Protein AF-A0A7Y4TYB8-F1 (afdb_monomer_lite)

Radius of gyration: 26.68 Å; chains: 1; bounding box: 66×51×52 Å

Sequence (67 aa):
MANNSHATFQKRQKELARQQKQRDKTARRLETKQRKAQTAPRDTGAEDPDIAGIRPGPQPLPEQWDV

Foldseek 3Di:
DDDCPVVVVVVVVVVVVVVVVVVVVVVVVVVVVVVVVPDDPDPPPDDDPVCPPDDPDPDDDDPVPPD

Structure (mmCIF, N/CA/C/O backbone):
data_AF-A0A7Y4TYB8-F1
#
_entry.id   AF-A0A7Y4TYB8-F1
#
loop_
_atom_site.group_PDB
_atom_site.id
_atom_site.type_symbol
_atom_site.label_atom_id
_atom_site.label_alt_id
_atom_site.label_comp_id
_atom_site.label_asym_id
_atom_site.label_entity_id
_atom_site.label_seq_id
_atom_site.pdbx_PDB_ins_code
_atom_site.Cartn_x
_atom_site.Cartn_y
_atom_site.Cartn_z
_atom_site.occupancy
_atom_site.B_iso_or_equiv
_atom_site.auth_seq_id
_atom_site.auth_comp_id
_atom_site.auth_asym_id
_atom_site.auth_atom_id
_atom_site.pdbx_PDB_model_num
ATOM 1 N N . MET A 1 1 ? 31.873 -9.186 -32.981 1.00 45.81 1 MET A N 1
ATOM 2 C CA . MET A 1 1 ? 31.378 -8.527 -31.750 1.00 45.81 1 MET A CA 1
ATOM 3 C C . MET A 1 1 ? 29.859 -8.649 -31.752 1.00 45.81 1 MET A C 1
ATOM 5 O O . MET A 1 1 ? 29.250 -8.167 -32.694 1.00 45.81 1 MET A O 1
ATOM 9 N N . ALA A 1 2 ? 29.254 -9.380 -30.811 1.00 62.78 2 ALA A N 1
ATOM 10 C CA . ALA A 1 2 ? 27.804 -9.610 -30.805 1.00 62.78 2 ALA A CA 1
ATOM 11 C C . ALA A 1 2 ? 27.046 -8.397 -30.228 1.00 62.78 2 ALA A C 1
ATOM 13 O O . ALA A 1 2 ? 27.413 -7.862 -29.180 1.00 62.78 2 ALA A O 1
ATOM 14 N N . ASN A 1 3 ? 25.991 -7.962 -30.917 1.00 65.38 3 ASN A N 1
ATOM 15 C CA . ASN A 1 3 ? 25.239 -6.741 -30.619 1.00 65.38 3 ASN A CA 1
ATOM 16 C C . ASN A 1 3 ? 24.271 -6.953 -29.437 1.00 65.38 3 ASN A C 1
ATOM 18 O O . ASN A 1 3 ? 23.085 -7.207 -29.618 1.00 65.38 3 ASN A O 1
ATOM 22 N N . ASN A 1 4 ? 24.770 -6.828 -28.205 1.00 65.19 4 ASN A N 1
ATOM 23 C CA . ASN A 1 4 ? 24.004 -7.042 -26.964 1.00 65.19 4 ASN A CA 1
ATOM 24 C C . ASN A 1 4 ? 23.078 -5.863 -26.558 1.00 65.19 4 ASN A C 1
ATOM 26 O O . ASN A 1 4 ? 22.602 -5.813 -25.421 1.00 65.19 4 ASN A O 1
ATOM 30 N N . SER A 1 5 ? 22.816 -4.898 -27.448 1.00 70.00 5 SER A N 1
ATOM 31 C CA . SER A 1 5 ? 22.082 -3.651 -27.148 1.00 70.00 5 SER A CA 1
ATOM 32 C C . SER A 1 5 ? 20.604 -3.865 -26.797 1.00 70.00 5 SER A C 1
ATOM 34 O O . SER A 1 5 ? 20.042 -3.153 -25.966 1.00 70.00 5 SER A O 1
ATOM 36 N N . HIS A 1 6 ? 19.968 -4.882 -27.376 1.00 71.44 6 HIS A N 1
ATOM 37 C CA . HIS A 1 6 ? 18.570 -5.202 -27.086 1.00 71.44 6 HIS A CA 1
ATOM 38 C C . HIS A 1 6 ? 18.388 -5.717 -25.647 1.00 71.44 6 HIS A C 1
ATOM 40 O O . HIS A 1 6 ? 17.470 -5.307 -24.936 1.00 71.44 6 HIS A O 1
ATOM 46 N N . ALA A 1 7 ? 19.321 -6.547 -25.167 1.00 79.56 7 ALA A N 1
ATOM 47 C CA . ALA A 1 7 ? 19.286 -7.082 -23.808 1.00 79.56 7 ALA A CA 1
ATOM 48 C C . ALA A 1 7 ? 19.492 -5.990 -22.742 1.00 79.56 7 ALA A C 1
ATOM 50 O O . ALA A 1 7 ? 18.885 -6.044 -21.671 1.00 79.56 7 ALA A O 1
ATOM 51 N N . THR A 1 8 ? 20.328 -4.982 -23.011 1.00 84.69 8 THR A N 1
ATOM 52 C CA . THR A 1 8 ? 20.549 -3.862 -22.080 1.00 84.69 8 THR A CA 1
ATOM 53 C C . THR A 1 8 ? 19.354 -2.912 -22.037 1.00 84.69 8 THR A C 1
ATOM 55 O O . THR A 1 8 ? 18.977 -2.458 -20.954 1.00 84.69 8 THR A O 1
ATOM 58 N N . PHE A 1 9 ? 18.701 -2.671 -23.177 1.00 86.25 9 PHE A N 1
ATOM 59 C CA . PHE A 1 9 ? 17.477 -1.876 -23.248 1.00 86.25 9 PHE A CA 1
ATOM 60 C C . PHE A 1 9 ? 16.327 -2.517 -22.461 1.00 86.25 9 PHE A C 1
ATOM 62 O O . PHE A 1 9 ? 15.723 -1.865 -21.608 1.00 86.25 9 PHE A O 1
ATOM 69 N N . GLN A 1 10 ? 16.090 -3.818 -22.649 1.00 90.75 10 GLN A N 1
ATOM 70 C CA . GLN A 1 10 ? 15.061 -4.544 -21.899 1.00 90.75 10 GLN A CA 1
ATOM 71 C C . GLN A 1 10 ? 15.323 -4.546 -20.385 1.00 90.75 10 GLN A C 1
ATOM 73 O O . GLN A 1 10 ? 14.397 -4.368 -19.590 1.00 90.75 10 GLN A O 1
ATOM 78 N N . LYS A 1 11 ? 16.586 -4.697 -19.957 1.00 92.81 11 LYS A N 1
ATOM 79 C CA . LYS A 1 11 ? 16.964 -4.599 -18.535 1.00 92.81 11 LYS A CA 1
ATOM 80 C C . LYS A 1 11 ? 16.622 -3.226 -17.956 1.00 92.81 11 LYS A C 1
ATOM 82 O O . LYS A 1 11 ? 16.050 -3.165 -16.870 1.00 92.81 11 LYS A O 1
ATOM 87 N N . ARG A 1 12 ? 16.914 -2.149 -18.694 1.00 92.50 12 ARG A N 1
ATOM 88 C CA . ARG A 1 12 ? 16.572 -0.774 -18.299 1.00 92.50 12 ARG A CA 1
ATOM 89 C C . ARG A 1 12 ? 15.060 -0.577 -18.190 1.00 92.50 12 ARG A C 1
ATOM 91 O O . ARG A 1 12 ? 14.592 -0.050 -17.191 1.00 92.50 12 ARG A O 1
ATOM 98 N N . GLN A 1 13 ? 14.282 -1.049 -19.163 1.00 94.62 13 GLN A N 1
ATOM 99 C CA . GLN A 1 13 ? 12.818 -0.954 -19.104 1.00 94.62 13 GLN A CA 1
ATOM 100 C C . GLN A 1 13 ? 12.234 -1.697 -17.895 1.00 94.62 13 GLN A C 1
ATOM 102 O O . GLN A 1 13 ? 11.382 -1.162 -17.187 1.00 94.62 13 GLN A O 1
ATOM 107 N N . LYS A 1 14 ? 12.724 -2.911 -17.611 1.00 96.19 14 LYS A N 1
ATOM 108 C CA . LYS A 1 14 ? 12.296 -3.698 -16.445 1.00 96.19 14 LYS A CA 1
ATOM 109 C C . LYS A 1 14 ? 12.622 -3.000 -15.124 1.00 96.19 14 LYS A C 1
ATOM 111 O O . LYS A 1 14 ? 11.847 -3.078 -14.171 1.00 96.19 14 LYS A O 1
ATOM 116 N N . GLU A 1 15 ? 13.775 -2.350 -15.057 1.00 96.50 15 GLU A N 1
ATOM 117 C CA . GLU A 1 15 ? 14.225 -1.608 -13.886 1.00 96.50 15 GLU A CA 1
ATOM 118 C C . GLU A 1 15 ? 13.379 -0.345 -13.659 1.00 96.50 15 GLU A C 1
ATOM 120 O O . GLU A 1 15 ? 12.844 -0.176 -12.561 1.00 96.50 15 GLU A O 1
ATOM 125 N N . LEU A 1 16 ? 13.104 0.432 -14.711 1.00 96.81 16 LEU A N 1
ATOM 126 C CA . LEU A 1 16 ? 12.160 1.555 -14.670 1.00 96.81 16 LEU A CA 1
ATOM 127 C C . LEU A 1 16 ? 10.760 1.122 -14.214 1.00 96.81 16 LEU A C 1
ATOM 129 O O . LEU A 1 16 ? 10.192 1.737 -13.312 1.00 96.81 16 LEU A O 1
ATOM 133 N N . ALA A 1 17 ? 10.225 0.028 -14.766 1.00 97.38 17 ALA A N 1
ATOM 134 C CA . ALA A 1 17 ? 8.915 -0.498 -14.379 1.00 97.38 17 ALA A CA 1
ATOM 135 C C . ALA A 1 17 ? 8.872 -0.927 -12.901 1.00 97.38 17 ALA A C 1
ATOM 137 O O . ALA A 1 17 ? 7.876 -0.713 -12.205 1.00 97.38 17 ALA A O 1
ATOM 138 N N . ARG A 1 18 ? 9.965 -1.507 -12.383 1.00 97.56 18 ARG A N 1
ATOM 139 C CA . ARG A 1 18 ? 10.079 -1.858 -10.960 1.00 97.56 18 ARG A CA 1
ATOM 140 C C . ARG A 1 18 ? 10.085 -0.609 -10.081 1.00 97.56 18 ARG A C 1
ATOM 142 O O . ARG A 1 18 ? 9.376 -0.595 -9.075 1.00 97.56 18 ARG A O 1
ATOM 149 N N . GLN A 1 19 ? 10.842 0.422 -10.461 1.00 97.50 19 GLN A N 1
ATOM 150 C CA . GLN A 1 19 ? 10.875 1.690 -9.731 1.00 97.50 19 GLN A CA 1
ATOM 151 C C . GLN A 1 19 ? 9.500 2.372 -9.721 1.00 97.50 19 GLN A C 1
ATOM 153 O O . GLN A 1 19 ? 9.042 2.788 -8.659 1.00 97.50 19 GLN A O 1
ATOM 158 N N . GLN A 1 20 ? 8.820 2.444 -10.870 1.00 97.12 20 GLN A N 1
ATOM 159 C CA . GLN A 1 20 ? 7.469 3.008 -10.984 1.00 97.12 20 GLN A CA 1
ATOM 160 C C . GLN A 1 20 ? 6.486 2.272 -10.069 1.00 97.12 20 GLN A C 1
ATOM 162 O O . GLN A 1 20 ? 5.912 2.881 -9.171 1.00 97.12 20 GLN A O 1
ATOM 167 N N . LYS A 1 21 ? 6.417 0.937 -10.165 1.00 97.69 21 LYS A N 1
ATOM 168 C CA . LYS A 1 21 ? 5.549 0.121 -9.301 1.00 97.69 21 LYS A CA 1
ATOM 169 C C . LYS A 1 21 ? 5.832 0.329 -7.811 1.00 97.69 21 LYS A C 1
ATOM 171 O O . LYS A 1 21 ? 4.912 0.292 -6.992 1.00 97.69 21 LYS A O 1
ATOM 176 N N . GLN A 1 22 ? 7.098 0.507 -7.434 1.00 97.50 22 GLN A N 1
ATOM 177 C CA . GLN A 1 22 ? 7.464 0.778 -6.047 1.00 97.50 22 GLN A CA 1
ATOM 178 C C . GLN A 1 22 ? 6.968 2.156 -5.597 1.00 97.50 22 GLN A C 1
ATOM 180 O O . GLN A 1 22 ? 6.360 2.233 -4.530 1.00 97.50 22 GLN A O 1
ATOM 185 N N . ARG A 1 23 ? 7.158 3.199 -6.417 1.00 97.44 23 ARG A N 1
ATOM 186 C CA . ARG A 1 23 ? 6.649 4.558 -6.159 1.00 97.44 23 ARG A CA 1
ATOM 187 C C . ARG A 1 23 ? 5.126 4.573 -6.023 1.00 97.44 23 ARG A C 1
ATOM 189 O O . ARG A 1 23 ? 4.613 5.098 -5.035 1.00 97.44 23 ARG A O 1
ATOM 196 N N . ASP A 1 24 ? 4.416 3.901 -6.923 1.00 97.44 24 ASP A N 1
ATOM 197 C CA . ASP A 1 24 ? 2.951 3.818 -6.891 1.00 97.44 24 ASP A CA 1
ATOM 198 C C . ASP A 1 24 ? 2.464 3.090 -5.636 1.00 97.44 24 ASP A C 1
ATOM 200 O O . ASP A 1 24 ? 1.535 3.524 -4.953 1.00 97.44 24 ASP A O 1
ATOM 204 N N . LYS A 1 25 ? 3.137 1.995 -5.260 1.00 98.00 25 LYS A N 1
ATOM 205 C CA . LYS A 1 25 ? 2.816 1.258 -4.034 1.00 98.00 25 LYS A CA 1
ATOM 206 C C . LYS A 1 25 ? 3.049 2.113 -2.791 1.00 98.00 25 LYS A C 1
ATOM 208 O O . LYS A 1 25 ? 2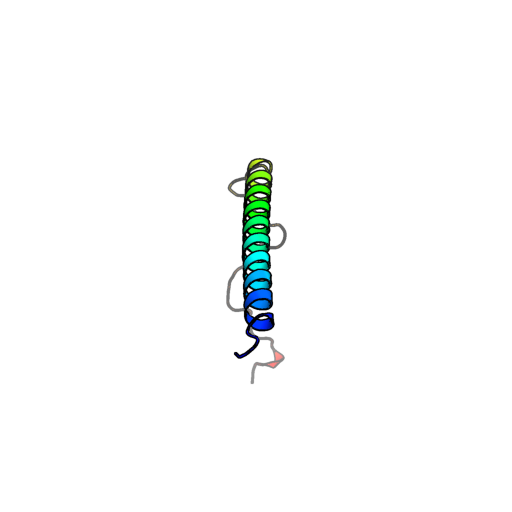.255 2.036 -1.852 1.00 98.00 25 LYS A O 1
ATOM 213 N N . THR A 1 26 ? 4.122 2.902 -2.754 1.00 97.25 26 THR A N 1
ATOM 214 C CA . THR A 1 26 ? 4.376 3.822 -1.639 1.00 97.25 26 THR A CA 1
ATOM 215 C C . THR A 1 26 ? 3.346 4.944 -1.588 1.00 97.25 26 THR A C 1
ATOM 217 O O . THR A 1 26 ? 2.823 5.207 -0.508 1.00 97.25 26 THR A O 1
ATOM 220 N N . ALA A 1 27 ? 2.973 5.521 -2.733 1.00 97.19 27 ALA A N 1
ATOM 221 C CA . ALA A 1 27 ? 1.939 6.548 -2.821 1.00 97.19 27 ALA A CA 1
ATOM 222 C C . ALA A 1 27 ? 0.586 6.017 -2.320 1.00 97.19 27 ALA A C 1
ATOM 224 O O . ALA A 1 27 ? 0.002 6.592 -1.405 1.00 97.19 27 ALA A O 1
ATOM 225 N N . ARG A 1 28 ? 0.155 4.839 -2.793 1.00 97.31 28 ARG A N 1
ATOM 226 C CA . ARG A 1 28 ? -1.088 4.190 -2.344 1.00 97.31 28 ARG A CA 1
ATOM 227 C C . ARG A 1 28 ? -1.091 3.883 -0.845 1.00 97.31 28 ARG A C 1
ATOM 229 O O . ARG A 1 28 ? -2.124 3.991 -0.185 1.00 97.31 28 ARG A O 1
ATOM 236 N N . ARG A 1 29 ? 0.054 3.481 -0.282 1.00 96.38 29 ARG A N 1
ATOM 237 C CA . ARG A 1 29 ? 0.193 3.250 1.167 1.00 96.38 29 ARG A CA 1
ATOM 238 C C . ARG A 1 29 ? 0.033 4.545 1.959 1.00 96.38 29 ARG A C 1
ATOM 240 O O . ARG A 1 29 ? -0.659 4.528 2.974 1.00 96.38 29 ARG A O 1
ATOM 247 N N . LEU A 1 30 ? 0.651 5.637 1.506 1.00 96.44 30 LEU A N 1
ATOM 248 C CA . LEU A 1 30 ? 0.515 6.951 2.136 1.00 96.44 30 LEU A CA 1
ATOM 249 C C . LEU A 1 30 ? -0.929 7.451 2.062 1.00 96.44 30 LEU A C 1
ATOM 251 O O . LEU A 1 30 ? -1.476 7.828 3.092 1.00 96.44 30 LEU A O 1
ATOM 255 N N . GLU A 1 31 ? -1.570 7.346 0.898 1.00 94.75 31 GLU A N 1
ATOM 256 C CA . GLU A 1 31 ? -2.978 7.707 0.713 1.00 94.75 31 GLU A CA 1
ATOM 257 C C . GLU A 1 31 ? -3.892 6.888 1.637 1.00 94.75 31 GLU A C 1
ATOM 259 O O . GLU A 1 31 ? -4.724 7.439 2.351 1.00 94.75 31 GLU A O 1
ATOM 264 N N . THR A 1 32 ? -3.693 5.567 1.708 1.00 93.81 32 THR A N 1
ATOM 265 C CA . THR A 1 32 ? -4.479 4.698 2.600 1.00 93.81 32 THR A CA 1
ATOM 266 C C . THR A 1 32 ? -4.268 5.074 4.067 1.00 93.81 32 THR A C 1
ATOM 268 O O . THR A 1 32 ? -5.220 5.077 4.844 1.00 93.81 32 THR A O 1
ATOM 271 N N . LYS A 1 33 ? -3.031 5.399 4.467 1.00 93.69 33 LYS A N 1
ATOM 272 C CA . LYS A 1 33 ? -2.719 5.840 5.833 1.00 93.69 33 LYS A CA 1
ATOM 273 C C . LYS A 1 33 ? -3.395 7.175 6.150 1.00 93.69 33 LYS A C 1
ATOM 275 O O . LYS A 1 33 ? -3.975 7.302 7.222 1.00 93.69 33 LYS A O 1
ATOM 280 N N . GLN A 1 34 ? -3.357 8.133 5.225 1.00 93.62 34 GLN A N 1
ATOM 281 C CA . GLN A 1 34 ? -4.040 9.419 5.368 1.00 93.62 34 GLN A CA 1
ATOM 282 C C . GLN A 1 34 ? -5.555 9.234 5.465 1.00 93.62 34 GLN A C 1
ATOM 284 O O . GLN A 1 34 ? -6.163 9.745 6.397 1.00 93.62 34 GLN A O 1
ATOM 289 N N . ARG A 1 35 ? -6.152 8.427 4.581 1.00 90.81 35 ARG A N 1
ATOM 290 C CA . ARG A 1 35 ? -7.587 8.121 4.607 1.00 90.81 35 ARG A CA 1
ATOM 291 C C . ARG A 1 35 ? -8.005 7.492 5.935 1.00 90.81 35 ARG A C 1
ATOM 293 O O . ARG A 1 35 ? -8.993 7.915 6.522 1.00 90.81 35 ARG A O 1
ATOM 300 N N . LYS A 1 36 ? -7.231 6.524 6.438 1.00 88.50 36 LYS A N 1
ATOM 301 C CA . LYS A 1 36 ? -7.466 5.907 7.754 1.00 88.50 36 LYS A CA 1
ATOM 302 C C . LYS A 1 36 ? -7.331 6.898 8.911 1.00 88.50 36 LYS A C 1
ATOM 304 O O . LYS A 1 36 ? -8.058 6.755 9.877 1.00 88.50 36 LYS A O 1
ATOM 309 N N . ALA A 1 37 ? -6.416 7.864 8.825 1.00 88.62 37 ALA A N 1
ATOM 310 C CA . ALA A 1 37 ? -6.248 8.892 9.852 1.00 88.62 37 ALA A CA 1
ATOM 311 C C . ALA A 1 37 ? -7.356 9.962 9.816 1.00 88.62 37 ALA 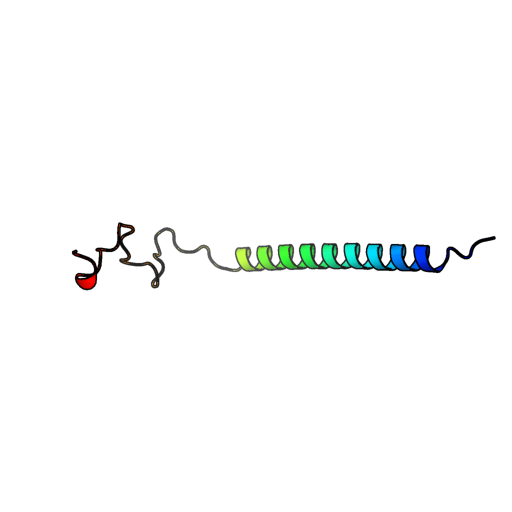A C 1
ATOM 313 O O . ALA A 1 37 ? -7.693 10.514 10.854 1.00 88.62 37 ALA A O 1
ATOM 314 N N . GLN A 1 38 ? -7.901 10.262 8.633 1.00 89.75 38 GLN A N 1
ATOM 315 C CA . GLN A 1 38 ? -9.016 11.202 8.456 1.00 89.75 38 GLN A CA 1
ATOM 316 C C . GLN A 1 38 ? -10.375 10.579 8.786 1.00 89.75 38 GLN A C 1
ATOM 318 O O . GLN A 1 38 ? -11.298 11.285 9.178 1.00 89.75 38 GLN A O 1
ATOM 323 N N . THR A 1 39 ? -10.513 9.267 8.602 1.00 85.12 39 THR A N 1
ATOM 324 C CA . THR A 1 39 ? -11.735 8.549 8.969 1.00 85.12 39 THR A CA 1
ATOM 325 C C . THR A 1 39 ? -11.775 8.416 10.486 1.00 85.12 39 THR A C 1
ATOM 327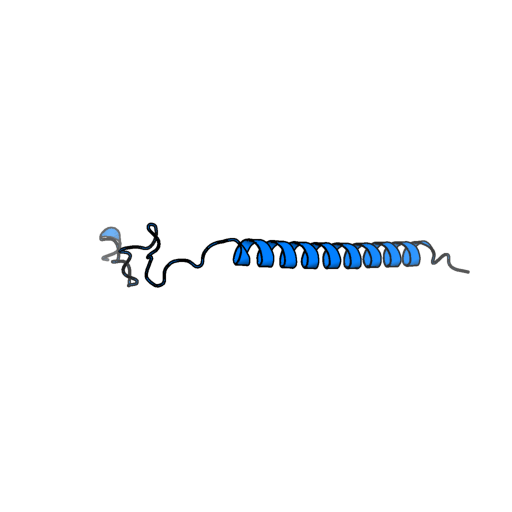 O O . THR A 1 39 ? -10.800 7.964 11.086 1.00 85.12 39 THR A O 1
ATOM 330 N N . ALA A 1 40 ? -12.893 8.800 11.104 1.00 76.19 40 ALA A N 1
ATOM 331 C CA . ALA A 1 40 ?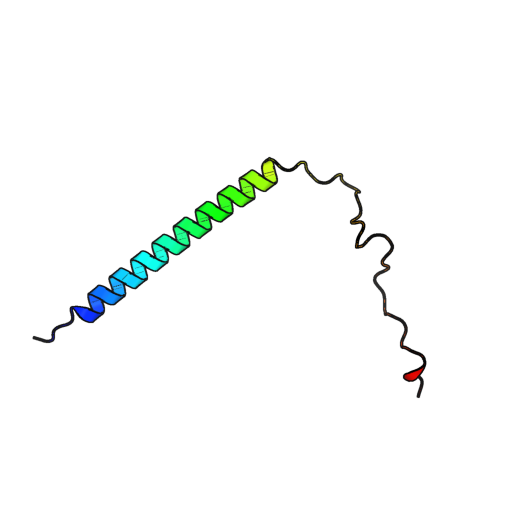 -13.088 8.581 12.530 1.00 76.19 40 ALA A CA 1
ATOM 332 C C . ALA A 1 40 ? -12.923 7.082 12.853 1.00 76.19 40 ALA A C 1
ATOM 334 O O . ALA A 1 40 ? -13.362 6.236 12.063 1.00 76.19 40 ALA A O 1
ATOM 335 N N . PRO A 1 41 ? -12.272 6.724 13.974 1.00 76.81 41 PRO A N 1
ATOM 336 C CA . PRO A 1 41 ? -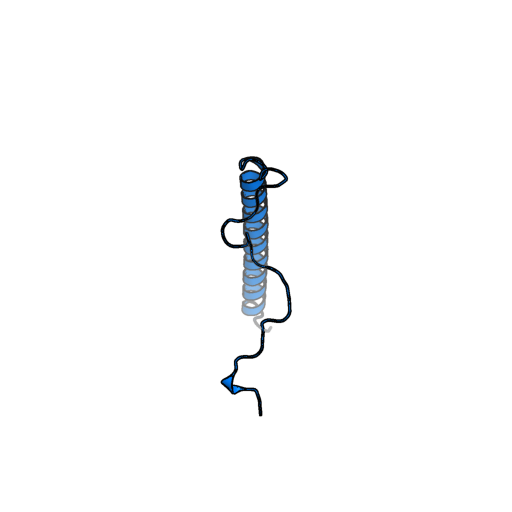12.263 5.341 14.424 1.00 76.81 41 PRO A CA 1
ATOM 337 C C . PRO A 1 41 ? -13.710 4.857 14.551 1.00 76.81 41 PRO A C 1
ATOM 339 O O . PRO A 1 41 ? -14.567 5.587 15.042 1.00 76.81 41 PRO A O 1
ATOM 342 N N . ARG A 1 42 ? -13.992 3.641 14.068 1.00 75.56 42 ARG A N 1
ATOM 343 C CA . ARG A 1 42 ? -15.309 3.028 14.263 1.00 75.56 42 ARG A CA 1
ATOM 344 C C . ARG A 1 42 ? -15.540 2.886 15.764 1.00 75.56 42 ARG A C 1
ATOM 346 O O . ARG A 1 42 ? -14.626 2.447 16.465 1.00 75.56 42 ARG A O 1
ATOM 353 N N . ASP A 1 43 ? -16.729 3.257 16.229 1.00 78.75 43 ASP A N 1
ATOM 354 C CA . ASP A 1 43 ? -17.069 3.159 17.644 1.00 78.75 43 ASP A CA 1
ATOM 355 C C . ASP A 1 43 ? -16.814 1.737 18.143 1.00 78.75 43 ASP A C 1
ATOM 357 O O . ASP A 1 43 ? -17.197 0.746 17.508 1.00 78.75 43 ASP A O 1
ATOM 361 N N . THR A 1 44 ? -16.119 1.634 19.274 1.00 67.62 44 THR A N 1
ATOM 362 C CA . THR A 1 44 ? -15.806 0.361 19.919 1.00 67.62 44 THR A CA 1
ATOM 363 C C . THR A 1 44 ? -17.113 -0.266 20.405 1.00 67.62 44 THR A C 1
ATOM 365 O O . THR A 1 44 ? -17.593 0.071 21.483 1.00 67.62 44 THR A O 1
ATOM 368 N N . GLY A 1 45 ? -17.715 -1.127 19.582 1.00 70.06 45 GLY A N 1
ATOM 369 C CA . GLY A 1 45 ? -19.024 -1.743 19.836 1.00 70.06 45 GLY A CA 1
ATOM 370 C C . GLY A 1 45 ? -20.057 -1.555 18.719 1.00 70.06 45 GLY A C 1
ATOM 371 O O . GLY A 1 45 ? -21.120 -2.160 18.787 1.00 70.06 45 GLY A O 1
ATOM 372 N N . ALA A 1 46 ? -19.762 -0.766 17.680 1.00 76.31 46 ALA A N 1
ATOM 373 C CA . ALA A 1 46 ? -20.634 -0.656 16.513 1.00 76.31 46 ALA A CA 1
ATOM 374 C C . ALA A 1 46 ? -20.550 -1.925 15.649 1.00 76.31 46 ALA A C 1
ATOM 376 O O . ALA A 1 46 ? -19.662 -2.049 14.793 1.00 76.31 46 ALA A O 1
ATOM 377 N N . GLU A 1 47 ? -21.486 -2.849 15.872 1.00 75.50 47 GLU A N 1
ATOM 378 C CA . GLU A 1 47 ? -21.703 -4.026 15.026 1.00 75.50 47 GLU A CA 1
ATOM 379 C C . GLU A 1 47 ? -21.934 -3.612 13.563 1.00 75.50 47 GLU A C 1
ATOM 381 O O . GLU A 1 47 ? -22.408 -2.512 13.259 1.00 75.50 47 GLU A O 1
ATOM 386 N N . ASP A 1 48 ? -21.500 -4.455 12.628 1.00 78.44 48 ASP A N 1
ATOM 387 C CA . ASP A 1 48 ? -21.763 -4.239 11.205 1.00 78.44 48 ASP A CA 1
ATOM 388 C C . ASP A 1 48 ? -23.232 -4.576 10.922 1.00 78.44 48 ASP A C 1
ATOM 390 O O . ASP A 1 48 ? -23.634 -5.687 11.266 1.00 78.44 48 ASP A O 1
ATOM 394 N N . PRO A 1 49 ? -24.046 -3.679 10.336 1.00 83.81 49 PRO A N 1
ATOM 395 C CA . PRO A 1 49 ? -25.433 -3.999 9.993 1.00 83.81 49 PRO A CA 1
ATOM 396 C C . PRO A 1 49 ? -25.568 -5.276 9.153 1.00 83.81 49 PRO A C 1
ATOM 398 O O . PRO A 1 49 ? -26.567 -5.975 9.294 1.00 83.81 49 PRO A O 1
ATOM 401 N N . ASP A 1 50 ? -24.558 -5.611 8.343 1.00 83.38 50 ASP A N 1
ATOM 402 C CA . ASP A 1 50 ? -24.567 -6.821 7.515 1.00 83.38 50 ASP A CA 1
ATOM 403 C C . ASP A 1 50 ? -24.256 -8.101 8.313 1.00 83.38 50 ASP A C 1
ATOM 405 O O . ASP A 1 50 ? -24.609 -9.201 7.888 1.00 83.38 50 ASP A O 1
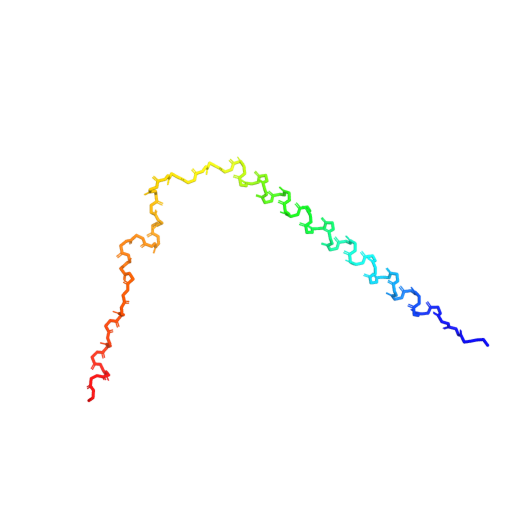ATOM 409 N N . ILE A 1 51 ? -23.582 -7.983 9.463 1.00 79.56 51 ILE A N 1
ATOM 410 C CA . ILE A 1 51 ? -23.175 -9.125 10.300 1.00 79.56 51 ILE A CA 1
ATOM 411 C C . ILE A 1 51 ? -23.984 -9.238 11.596 1.00 79.56 51 ILE A C 1
ATOM 413 O O . ILE A 1 51 ? -23.962 -10.283 12.252 1.00 79.56 51 ILE A O 1
ATOM 417 N N . ALA A 1 52 ? -24.687 -8.171 11.974 1.00 83.31 52 ALA A N 1
ATOM 418 C CA . ALA A 1 52 ? -25.479 -8.099 13.187 1.00 83.31 52 ALA A CA 1
ATOM 419 C C . ALA A 1 52 ? -26.522 -9.227 13.201 1.00 83.31 52 ALA A C 1
ATOM 421 O O . ALA A 1 52 ? -27.302 -9.404 12.267 1.00 83.31 52 ALA A O 1
ATOM 422 N N . GLY A 1 53 ? -26.520 -10.028 14.268 1.00 76.88 53 GLY A N 1
ATOM 423 C CA . GLY A 1 53 ? -27.452 -11.146 14.440 1.00 76.88 53 GLY A CA 1
ATOM 424 C C . GLY A 1 53 ? -27.076 -12.455 13.731 1.00 76.88 53 GLY A C 1
ATOM 425 O O . GLY A 1 53 ? -27.739 -13.467 13.974 1.00 76.88 53 GLY A O 1
ATOM 426 N N . ILE A 1 54 ? -26.004 -12.499 12.928 1.00 81.00 54 ILE A N 1
ATOM 427 C CA . ILE A 1 54 ? -25.495 -13.765 12.382 1.00 81.00 54 ILE A CA 1
ATOM 428 C C . ILE A 1 54 ? -24.804 -14.539 13.504 1.00 81.00 54 ILE A C 1
ATOM 430 O O . ILE A 1 54 ? -23.785 -14.118 14.051 1.00 81.00 54 ILE A O 1
ATOM 434 N N . ARG A 1 55 ? -25.351 -15.709 13.841 1.00 80.56 55 ARG A N 1
ATOM 435 C CA . ARG A 1 55 ? -24.722 -16.640 14.782 1.00 80.56 55 ARG A CA 1
ATOM 436 C C . ARG A 1 55 ? -23.786 -17.568 14.009 1.00 80.56 55 ARG A C 1
ATOM 438 O O . ARG A 1 55 ? -24.284 -18.383 13.231 1.00 80.56 55 ARG A O 1
ATOM 445 N N . PRO A 1 56 ? -22.459 -17.480 14.201 1.00 81.19 56 PRO A N 1
ATOM 446 C CA . PRO A 1 56 ? -21.549 -18.448 13.612 1.00 81.19 56 PRO A CA 1
ATOM 447 C C . PRO A 1 56 ? -21.833 -19.824 14.223 1.00 81.19 56 PRO A C 1
ATOM 449 O O . PRO A 1 56 ? -21.785 -20.006 15.438 1.00 81.19 56 PRO A O 1
ATOM 452 N N . GLY A 1 57 ? -22.163 -20.788 13.375 1.00 80.31 57 GLY A N 1
ATOM 453 C CA . GLY A 1 57 ? -22.502 -22.144 13.778 1.00 80.31 57 GLY A CA 1
ATOM 454 C C . GLY A 1 57 ? -22.741 -23.025 12.557 1.00 80.31 57 GLY A C 1
ATOM 455 O O . GLY A 1 57 ? -22.806 -22.508 11.438 1.00 80.31 57 GLY A O 1
ATOM 456 N N . PRO A 1 58 ? -22.844 -24.351 12.745 1.00 83.25 58 PRO A N 1
ATOM 457 C CA . PRO A 1 58 ? -23.223 -25.241 11.661 1.00 83.25 58 PRO A CA 1
ATOM 458 C C . PRO A 1 58 ? -24.602 -24.820 11.147 1.00 83.25 58 PRO A C 1
ATOM 460 O O . PRO A 1 58 ? -25.575 -24.787 11.902 1.00 83.25 58 PRO A O 1
ATOM 463 N N . GLN A 1 59 ? -24.670 -24.450 9.869 1.00 80.94 59 GLN A N 1
ATOM 464 C CA . GLN A 1 59 ? -25.945 -24.218 9.207 1.00 80.94 59 GLN A CA 1
ATOM 465 C C . GLN A 1 59 ? -26.701 -25.555 9.194 1.00 80.94 59 GLN A C 1
ATOM 467 O O . GLN A 1 59 ? -26.090 -26.564 8.827 1.00 80.94 59 GLN A O 1
ATOM 472 N N . PRO A 1 60 ? -27.971 -25.602 9.641 1.00 80.50 60 PRO A N 1
ATOM 473 C CA . PRO A 1 60 ? -28.725 -26.848 9.652 1.00 80.50 60 PRO A CA 1
ATOM 474 C C . PRO A 1 60 ? -28.751 -27.449 8.248 1.00 80.50 60 PRO A C 1
ATOM 476 O O . PRO A 1 60 ? -28.883 -26.720 7.258 1.00 80.50 60 PRO A O 1
ATOM 479 N N . LEU A 1 61 ? -28.590 -28.772 8.172 1.00 80.25 61 LEU A N 1
ATOM 480 C CA . LEU A 1 61 ? -28.710 -29.475 6.906 1.00 80.25 61 LEU A CA 1
ATOM 481 C C . LEU A 1 61 ? -30.149 -29.315 6.391 1.00 80.25 61 LEU A C 1
ATOM 483 O O . LEU A 1 61 ? -31.088 -29.420 7.181 1.00 80.25 61 LEU A O 1
ATOM 487 N N . PRO A 1 62 ? -30.340 -29.025 5.098 1.00 86.38 62 PRO A N 1
ATOM 488 C CA . PRO A 1 62 ? -31.673 -28.961 4.517 1.00 86.38 62 PRO A CA 1
ATOM 489 C C . PRO A 1 62 ? -32.397 -30.315 4.600 1.00 86.38 62 PRO A C 1
ATOM 491 O O . PRO A 1 62 ? -31.760 -31.349 4.401 1.00 86.38 62 PRO A O 1
ATOM 494 N N . GLU A 1 63 ? -33.722 -30.306 4.797 1.00 82.69 63 GLU A N 1
ATOM 495 C CA . GLU A 1 63 ? -34.549 -31.526 4.921 1.00 82.69 63 GLU A CA 1
ATOM 496 C C . GLU A 1 63 ? -34.381 -32.492 3.735 1.00 82.69 63 GLU A C 1
ATOM 498 O O . GLU A 1 63 ? -34.488 -33.702 3.894 1.00 82.69 63 GLU A O 1
ATOM 503 N N . GLN A 1 64 ? -34.053 -31.990 2.538 1.00 85.50 64 GLN A N 1
ATOM 504 C CA . GLN A 1 64 ? -33.835 -32.838 1.360 1.00 85.50 64 GLN A CA 1
ATOM 505 C C . GLN A 1 64 ? -32.597 -33.752 1.438 1.00 85.50 64 GLN A C 1
ATOM 507 O O . GLN A 1 64 ? -32.380 -34.540 0.516 1.00 85.50 64 GLN A O 1
ATOM 512 N N . TRP A 1 65 ? -31.742 -33.594 2.452 1.00 82.00 65 TRP A N 1
ATOM 513 C CA . TRP A 1 65 ? -30.514 -34.375 2.642 1.00 82.00 65 TRP A CA 1
ATOM 514 C C . TRP A 1 65 ? -30.583 -35.346 3.830 1.00 82.00 65 TRP A C 1
ATOM 516 O O . TRP A 1 65 ? -29.597 -36.040 4.075 1.00 82.00 65 TRP A O 1
ATOM 526 N N . ASP A 1 66 ? -31.722 -35.439 4.525 1.00 72.75 66 ASP A N 1
ATOM 527 C CA . ASP A 1 66 ? -31.988 -36.529 5.468 1.00 72.75 66 ASP A CA 1
ATOM 528 C C . ASP A 1 66 ? -32.325 -37.803 4.667 1.00 72.75 66 ASP A C 1
ATOM 530 O O . ASP A 1 66 ? -33.463 -38.013 4.242 1.00 72.75 66 ASP A O 1
ATOM 534 N N . VAL A 1 67 ? -31.300 -38.622 4.398 1.00 68.25 67 VAL A N 1
ATOM 535 C CA . VAL A 1 67 ? -31.396 -39.955 3.764 1.00 68.25 67 VAL A CA 1
ATOM 536 C C . VAL A 1 67 ? -31.125 -41.042 4.791 1.00 68.25 67 VAL A C 1
ATOM 538 O O . VAL A 1 67 ? -30.120 -40.910 5.527 1.00 68.25 67 VAL A O 1
#

pLDDT: mean 84.77, std 10.99, range [45.81, 98.0]

Secondary structure (DSSP, 8-state):
---THHHHHHHHHHHHHHHHHHHHHHHHHHHHHHHHHHSPPPPTT---TTTTT---SPPPPPGGG--